Protein AF-A0A4R4ZZ18-F1 (afdb_monomer)

Sequence (89 aa):
MATCPNGHTSRADDYCDVCGERIGGAPPSPSSPSGGSGPGASGNHVPPPRPGGASGGGSACPDCGTPASDRFCEACGYDFATGGGKPTP

Structure (mmCIF, N/CA/C/O backbone):
data_AF-A0A4R4ZZ18-F1
#
_entry.id   AF-A0A4R4ZZ18-F1
#
loop_
_atom_site.group_PDB
_atom_site.id
_atom_site.type_symbol
_atom_site.label_atom_id
_atom_site.label_alt_id
_atom_site.label_comp_id
_atom_site.label_asym_id
_atom_site.label_entity_id
_atom_site.label_seq_id
_atom_site.pdbx_PDB_ins_code
_atom_site.Cartn_x
_atom_site.Cartn_y
_atom_site.Cartn_z
_atom_site.occupancy
_atom_site.B_iso_or_equiv
_atom_site.auth_seq_id
_atom_site.auth_comp_id
_atom_site.auth_asym_id
_atom_site.auth_atom_id
_atom_site.pdbx_PDB_model_num
ATOM 1 N N . MET A 1 1 ? -1.490 -8.878 -24.206 1.00 75.62 1 MET A N 1
ATOM 2 C CA . MET A 1 1 ? -1.055 -9.720 -23.075 1.00 75.62 1 MET A CA 1
ATOM 3 C C . MET A 1 1 ? 0.453 -9.689 -23.058 1.00 75.62 1 MET A C 1
ATOM 5 O O . MET A 1 1 ? 1.064 -10.089 -24.044 1.00 75.62 1 MET A O 1
ATOM 9 N N . ALA A 1 2 ? 1.025 -9.113 -22.011 1.00 84.50 2 ALA A N 1
ATOM 10 C CA . ALA A 1 2 ? 2.465 -8.965 -21.897 1.00 84.50 2 ALA A CA 1
ATOM 11 C C . ALA A 1 2 ? 3.041 -10.195 -21.190 1.00 84.50 2 ALA A C 1
ATOM 13 O O . ALA A 1 2 ? 2.362 -10.814 -20.370 1.00 84.50 2 ALA A O 1
ATOM 14 N N . THR A 1 3 ? 4.260 -10.597 -21.543 1.00 90.50 3 THR A N 1
ATOM 15 C CA . THR A 1 3 ? 4.916 -11.753 -20.916 1.00 90.50 3 THR A CA 1
ATOM 16 C C . THR A 1 3 ? 6.070 -11.255 -20.070 1.00 90.50 3 THR A C 1
ATOM 18 O O . THR A 1 3 ? 6.921 -10.509 -20.554 1.00 90.50 3 THR A O 1
ATOM 21 N N . CYS A 1 4 ? 6.083 -11.640 -18.798 1.00 91.12 4 CYS A N 1
ATOM 22 C CA . CYS A 1 4 ? 7.156 -11.265 -17.891 1.00 91.12 4 CYS A CA 1
ATOM 23 C C . CYS A 1 4 ? 8.423 -12.096 -18.175 1.00 91.12 4 CYS A C 1
ATOM 25 O O . CYS A 1 4 ? 8.330 -13.171 -18.773 1.00 91.12 4 CYS A O 1
ATOM 27 N N . PRO A 1 5 ? 9.613 -11.655 -17.733 1.00 87.88 5 PRO A N 1
ATOM 28 C CA . PRO A 1 5 ? 10.869 -12.377 -17.968 1.00 87.88 5 PRO A CA 1
ATOM 29 C C . PRO A 1 5 ? 10.912 -13.789 -17.355 1.00 87.88 5 PRO A C 1
ATOM 31 O O . PRO A 1 5 ? 11.692 -14.620 -17.808 1.00 87.88 5 PRO A O 1
ATOM 34 N N . ASN A 1 6 ? 10.042 -14.091 -16.386 1.00 86.50 6 ASN A N 1
ATOM 35 C CA . ASN A 1 6 ? 9.881 -15.437 -15.822 1.00 86.50 6 ASN A CA 1
ATOM 36 C C . ASN A 1 6 ? 8.947 -16.344 -16.649 1.00 86.50 6 ASN A C 1
ATOM 38 O O . ASN A 1 6 ? 8.766 -17.507 -16.306 1.00 86.50 6 ASN A O 1
ATOM 42 N N . GLY A 1 7 ? 8.334 -15.833 -17.723 1.00 90.69 7 GLY A N 1
ATOM 43 C CA . GLY A 1 7 ? 7.471 -16.601 -18.627 1.00 90.69 7 GLY A CA 1
ATOM 44 C C . GLY A 1 7 ? 5.975 -16.573 -18.299 1.00 90.69 7 GLY A C 1
ATOM 45 O O . GLY A 1 7 ? 5.201 -17.268 -18.953 1.00 90.69 7 GLY A O 1
ATOM 46 N N . HIS A 1 8 ? 5.530 -15.772 -17.329 1.00 94.12 8 HIS A N 1
ATOM 47 C CA . HIS A 1 8 ? 4.104 -15.636 -17.020 1.00 94.12 8 HIS A CA 1
ATOM 48 C C . HIS A 1 8 ? 3.406 -14.652 -17.959 1.00 94.12 8 HIS A C 1
ATOM 50 O O . HIS A 1 8 ? 3.932 -13.582 -18.272 1.00 94.12 8 HIS A O 1
ATOM 56 N N . THR A 1 9 ? 2.177 -14.984 -18.346 1.00 93.69 9 THR A N 1
ATOM 57 C CA . THR A 1 9 ? 1.299 -14.086 -19.099 1.00 93.69 9 THR A CA 1
ATOM 58 C C . THR A 1 9 ? 0.560 -13.148 -18.149 1.00 93.69 9 THR A C 1
ATOM 60 O O . THR A 1 9 ? -0.122 -13.603 -17.233 1.00 93.69 9 THR A O 1
ATOM 63 N N . SER A 1 10 ? 0.659 -11.843 -18.398 1.00 90.25 10 SER A N 1
ATOM 64 C CA . SER A 1 10 ? 0.043 -10.793 -17.589 1.00 90.25 10 SER A CA 1
ATOM 65 C C . SER A 1 10 ? -0.924 -9.916 -18.376 1.00 90.25 10 SER A C 1
ATOM 67 O O . SER A 1 10 ? -0.829 -9.775 -19.605 1.00 90.25 10 SER A O 1
ATOM 69 N N . ARG A 1 11 ? -1.882 -9.332 -17.645 1.00 92.12 11 ARG A N 1
ATOM 70 C CA . ARG A 1 11 ? -2.846 -8.362 -18.184 1.00 92.12 11 ARG A CA 1
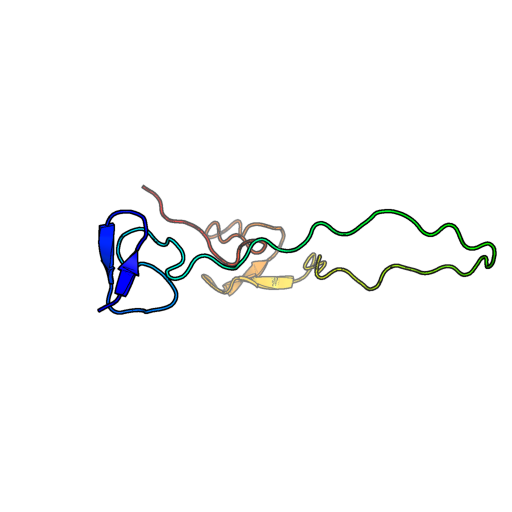ATOM 71 C C . ARG A 1 11 ? -2.276 -6.950 -18.134 1.00 92.12 11 ARG A C 1
ATOM 73 O O . ARG A 1 11 ? -2.527 -6.186 -19.061 1.00 92.12 11 ARG A O 1
ATOM 80 N N . ALA A 1 12 ? -1.519 -6.642 -17.082 1.00 86.38 12 ALA A N 1
ATOM 81 C CA . ALA A 1 12 ? -0.743 -5.417 -16.967 1.00 86.38 12 ALA A CA 1
ATOM 82 C C . ALA A 1 12 ? 0.520 -5.460 -17.849 1.00 86.38 12 ALA A C 1
ATOM 84 O O . ALA A 1 12 ? 1.064 -6.534 -18.112 1.00 86.38 12 ALA A O 1
ATOM 85 N N . ASP A 1 13 ? 0.963 -4.289 -18.317 1.00 86.75 13 ASP A N 1
ATOM 86 C CA . ASP A 1 13 ? 2.156 -4.131 -19.170 1.00 86.75 13 ASP A CA 1
ATOM 87 C C . ASP A 1 13 ? 3.387 -3.654 -18.378 1.00 86.75 13 ASP A C 1
ATOM 89 O O . ASP A 1 13 ? 4.510 -3.808 -18.837 1.00 86.75 13 ASP A O 1
ATOM 93 N N . ASP A 1 14 ? 3.186 -3.134 -17.161 1.00 87.31 14 ASP A N 1
ATOM 94 C CA . ASP A 1 14 ? 4.255 -2.600 -16.309 1.00 87.31 14 ASP A CA 1
ATOM 95 C C . ASP A 1 14 ? 4.814 -3.630 -15.311 1.00 87.31 14 ASP A C 1
ATOM 97 O O . ASP A 1 14 ? 6.008 -3.625 -14.999 1.00 87.31 14 ASP A O 1
ATOM 101 N N . TYR A 1 15 ? 3.960 -4.522 -14.795 1.00 89.06 15 TYR A N 1
ATOM 102 C CA . TYR A 1 15 ? 4.299 -5.513 -13.766 1.00 89.06 15 TYR A CA 1
ATOM 103 C C . TYR A 1 15 ? 3.531 -6.815 -13.973 1.00 89.06 15 TYR A C 1
ATOM 105 O O . TYR A 1 15 ? 2.407 -6.823 -14.470 1.00 89.06 15 TYR A O 1
ATOM 113 N N . CYS A 1 16 ? 4.131 -7.927 -13.559 1.00 93.81 16 CYS A N 1
ATOM 114 C CA . CYS A 1 16 ? 3.503 -9.231 -13.634 1.00 93.81 16 CYS A CA 1
ATOM 115 C C . CYS A 1 16 ? 2.510 -9.444 -12.488 1.00 93.81 16 CYS A C 1
ATOM 117 O O . CYS A 1 16 ? 2.896 -9.473 -11.327 1.00 93.81 16 CYS A O 1
ATOM 119 N N . ASP A 1 17 ? 1.251 -9.702 -12.817 1.00 93.44 17 ASP A N 1
ATOM 120 C CA . ASP A 1 17 ? 0.161 -10.004 -11.884 1.00 93.44 17 ASP A CA 1
ATOM 121 C C . ASP A 1 17 ? 0.377 -11.335 -11.133 1.00 93.44 17 ASP A C 1
ATOM 123 O O . ASP A 1 17 ? -0.221 -11.565 -10.087 1.00 93.44 17 ASP A O 1
ATOM 127 N N . VAL A 1 18 ? 1.219 -12.229 -11.671 1.00 93.06 18 VAL A N 1
ATOM 128 C CA . VAL A 1 18 ? 1.497 -13.554 -11.088 1.00 93.06 18 VAL A CA 1
ATOM 129 C C . VAL A 1 18 ? 2.671 -13.511 -10.109 1.00 93.06 18 VAL A C 1
ATOM 131 O O . VAL A 1 18 ? 2.582 -14.080 -9.026 1.00 93.06 18 VAL A O 1
ATOM 134 N N . CYS A 1 19 ? 3.780 -12.864 -10.483 1.00 92.81 19 CYS A N 1
ATOM 135 C CA . CYS A 1 19 ? 5.018 -12.872 -9.691 1.00 92.81 19 CYS A CA 1
ATOM 136 C C . CYS A 1 19 ? 5.510 -11.489 -9.235 1.00 92.81 19 CYS A C 1
ATOM 138 O O . CYS A 1 19 ? 6.477 -11.414 -8.487 1.00 92.81 19 CYS A O 1
ATOM 140 N N . GLY A 1 20 ? 4.881 -10.397 -9.673 1.00 90.00 20 GLY A N 1
ATOM 141 C CA . GLY A 1 20 ? 5.217 -9.023 -9.279 1.00 90.00 20 GLY A CA 1
ATOM 142 C C . GLY A 1 20 ? 6.401 -8.384 -10.014 1.00 90.00 20 GLY A C 1
ATOM 143 O O . GLY A 1 20 ? 6.715 -7.224 -9.760 1.00 90.00 20 GLY A O 1
ATOM 144 N N . GLU A 1 21 ? 7.072 -9.095 -10.923 1.00 89.69 21 GLU A N 1
ATOM 145 C CA . GLU A 1 21 ? 8.262 -8.568 -11.605 1.00 89.69 21 GLU A CA 1
ATOM 146 C C . GLU A 1 21 ? 7.914 -7.526 -12.680 1.00 89.69 21 GLU A C 1
ATOM 148 O O . GLU A 1 21 ? 6.890 -7.651 -13.354 1.00 89.69 21 GLU A O 1
ATOM 153 N N . ARG A 1 22 ? 8.773 -6.512 -12.878 1.00 86.38 22 ARG A N 1
ATOM 154 C CA . ARG A 1 22 ? 8.575 -5.498 -13.927 1.00 86.38 22 ARG A CA 1
ATOM 155 C C . ARG A 1 22 ? 8.595 -6.132 -15.310 1.00 86.38 22 ARG A C 1
ATOM 157 O O . ARG A 1 22 ? 9.537 -6.834 -15.679 1.00 86.38 22 ARG A O 1
ATOM 164 N N . ILE A 1 23 ? 7.568 -5.827 -16.087 1.00 88.12 23 ILE A N 1
ATOM 165 C CA . ILE A 1 23 ? 7.474 -6.183 -17.496 1.00 88.12 23 ILE A CA 1
ATOM 166 C C . ILE A 1 23 ? 8.088 -5.014 -18.277 1.00 88.12 23 ILE A C 1
ATOM 168 O O . ILE A 1 23 ? 7.798 -3.854 -18.007 1.00 88.12 23 ILE A O 1
ATOM 172 N N . GLY A 1 24 ? 9.048 -5.308 -19.157 1.00 74.38 24 GLY A N 1
ATOM 173 C CA . GLY A 1 24 ? 9.906 -4.276 -19.746 1.00 74.38 24 GLY A CA 1
ATOM 174 C C . GLY A 1 24 ? 11.008 -3.845 -18.773 1.00 74.38 24 GLY A C 1
ATOM 175 O O . GLY A 1 24 ? 10.895 -2.855 -18.039 1.00 74.38 24 GLY A O 1
ATOM 176 N N . GLY A 1 25 ? 12.098 -4.618 -18.751 1.00 64.56 25 GLY A N 1
ATOM 177 C CA . GLY A 1 25 ? 13.312 -4.253 -18.024 1.00 64.56 25 GLY A CA 1
ATOM 178 C C . GLY A 1 25 ? 13.724 -2.828 -18.394 1.00 64.56 25 GLY A C 1
ATOM 179 O O . GLY A 1 25 ? 13.888 -2.515 -19.572 1.00 64.56 25 GLY A O 1
ATOM 180 N N . ALA A 1 26 ? 13.830 -1.948 -17.395 1.00 55.19 26 ALA A N 1
ATOM 181 C CA . ALA A 1 26 ? 14.353 -0.609 -17.624 1.00 55.19 26 ALA A CA 1
ATOM 182 C C . ALA A 1 26 ? 15.778 -0.729 -18.195 1.00 55.19 26 ALA A C 1
ATOM 184 O O . ALA A 1 26 ? 16.507 -1.643 -17.791 1.00 55.19 26 ALA A O 1
ATOM 185 N N . PRO A 1 27 ? 16.196 0.160 -19.115 1.00 55.97 27 PRO A N 1
ATOM 186 C CA . PRO A 1 27 ? 17.580 0.178 -19.563 1.00 55.97 27 PRO A CA 1
ATOM 187 C C . PRO A 1 27 ? 18.498 0.345 -18.342 1.00 55.97 27 PRO A C 1
ATOM 189 O O . PRO A 1 27 ? 18.107 1.011 -17.377 1.00 55.97 27 PRO A O 1
ATOM 192 N N . PRO A 1 28 ? 19.703 -0.249 -18.347 1.00 54.34 28 PRO A N 1
ATOM 193 C CA . PRO A 1 28 ? 20.654 -0.038 -17.265 1.00 54.34 28 PRO A CA 1
ATOM 194 C C . PRO A 1 28 ? 20.906 1.469 -17.118 1.00 54.34 28 PRO A C 1
ATOM 196 O O . PRO A 1 28 ? 21.370 2.115 -18.058 1.00 54.34 28 PRO A O 1
ATOM 199 N N . SER A 1 29 ? 20.572 2.039 -15.955 1.00 53.94 29 SER A N 1
ATOM 200 C CA . SER A 1 29 ? 20.947 3.418 -15.632 1.00 53.94 29 SER A CA 1
ATOM 201 C C . SER A 1 29 ? 22.466 3.551 -15.754 1.00 53.94 29 SER A C 1
ATOM 203 O O . SER A 1 29 ? 23.179 2.729 -15.169 1.00 53.94 29 SER A O 1
ATOM 205 N N . PRO A 1 30 ? 22.994 4.555 -16.477 1.00 51.22 30 PRO A N 1
ATOM 206 C CA . PRO A 1 30 ? 24.426 4.787 -16.491 1.00 51.22 30 PRO A CA 1
ATOM 207 C C . PRO A 1 30 ? 24.869 5.158 -15.075 1.00 51.22 30 PRO A C 1
ATOM 209 O O . PRO A 1 30 ? 24.345 6.091 -14.465 1.00 51.22 30 PRO A O 1
ATOM 212 N N . SER A 1 31 ? 25.819 4.391 -14.550 1.00 54.94 31 SER A N 1
ATOM 213 C CA . SER A 1 31 ? 26.513 4.653 -13.295 1.00 54.94 31 SER A CA 1
ATOM 214 C C . SER A 1 31 ? 26.956 6.118 -13.221 1.00 54.94 31 SER A C 1
ATOM 216 O O . SER A 1 31 ? 27.690 6.588 -14.091 1.00 54.94 31 SER A O 1
ATOM 218 N N . SER A 1 32 ? 26.531 6.839 -12.181 1.00 55.91 32 SER A N 1
ATOM 219 C CA . SER A 1 32 ? 27.005 8.196 -11.892 1.00 55.91 32 SER A CA 1
ATOM 220 C C . SER A 1 32 ? 28.530 8.204 -11.717 1.00 55.91 32 SER A C 1
ATOM 222 O O . SER A 1 32 ? 29.026 7.470 -10.857 1.00 55.91 32 SER A O 1
ATOM 224 N N . PRO A 1 33 ? 29.302 9.031 -12.448 1.00 52.66 33 PRO A N 1
ATOM 225 C CA . PRO A 1 33 ? 30.697 9.236 -12.103 1.00 52.66 33 PRO A CA 1
ATOM 226 C C . PRO A 1 33 ? 30.788 10.110 -10.848 1.00 52.66 33 PRO A C 1
ATOM 228 O O . PRO A 1 33 ? 30.402 11.279 -10.834 1.00 52.66 33 PRO A O 1
ATOM 231 N N . SER A 1 34 ? 31.330 9.524 -9.786 1.00 61.94 34 SER A N 1
ATOM 232 C CA . SER A 1 34 ? 31.975 10.250 -8.697 1.00 61.94 34 SER A CA 1
ATOM 233 C C . SER A 1 34 ? 33.074 11.154 -9.268 1.00 61.94 34 SER A C 1
ATOM 235 O O . SER A 1 34 ? 33.988 10.655 -9.921 1.00 61.94 34 SER A O 1
ATOM 237 N N . GLY A 1 35 ? 33.031 12.460 -8.994 1.00 50.88 35 GLY A N 1
ATOM 238 C CA . GLY A 1 35 ? 34.168 13.347 -9.254 1.00 50.88 35 GLY A CA 1
ATOM 239 C C . GLY A 1 35 ? 33.795 14.812 -9.453 1.00 50.88 35 GLY A C 1
ATOM 240 O O . GLY A 1 35 ? 33.329 15.195 -10.520 1.00 50.88 35 GLY A O 1
ATOM 241 N N . GLY A 1 36 ? 34.065 15.642 -8.444 1.00 42.28 36 GLY A N 1
ATOM 242 C CA . GLY A 1 36 ? 33.973 17.094 -8.570 1.00 42.28 36 GLY A CA 1
ATOM 243 C C . GLY A 1 36 ? 34.271 17.835 -7.270 1.00 42.28 36 GLY A C 1
ATOM 244 O O . GLY A 1 36 ? 33.370 18.416 -6.677 1.00 42.28 36 GLY A O 1
ATOM 245 N N . SER A 1 37 ? 35.528 17.811 -6.820 1.00 53.22 37 SER A N 1
ATOM 246 C CA . SER A 1 37 ? 36.032 18.728 -5.791 1.00 53.22 37 SER A CA 1
ATOM 247 C C . SER A 1 37 ? 36.017 20.161 -6.333 1.00 53.22 37 SER A C 1
ATOM 249 O O . SER A 1 37 ? 36.806 20.491 -7.215 1.00 53.22 37 SER A O 1
ATOM 251 N N . GLY A 1 38 ? 35.142 21.013 -5.801 1.00 49.81 38 GLY A N 1
ATOM 252 C CA . GLY A 1 38 ? 35.197 22.467 -5.971 1.00 49.81 38 GLY A CA 1
ATOM 253 C C . GLY A 1 38 ? 35.492 23.141 -4.624 1.00 49.81 38 GLY A C 1
ATOM 254 O O . GLY A 1 38 ? 34.891 22.741 -3.624 1.00 49.81 38 GLY A O 1
ATOM 255 N N . PRO A 1 39 ? 36.409 24.124 -4.539 1.00 57.56 39 PRO A N 1
ATOM 256 C CA . PRO A 1 39 ? 36.694 24.810 -3.288 1.00 57.56 39 PRO A CA 1
ATOM 257 C C . PRO A 1 39 ? 35.725 25.979 -3.077 1.00 57.56 39 PRO A C 1
ATOM 259 O O . PRO A 1 39 ? 35.621 26.869 -3.916 1.00 57.56 39 PRO A O 1
ATOM 262 N N . GLY A 1 40 ? 35.089 26.007 -1.905 1.00 45.69 40 GLY A N 1
ATOM 263 C CA . GLY A 1 40 ? 34.518 27.227 -1.334 1.00 45.69 40 GLY A CA 1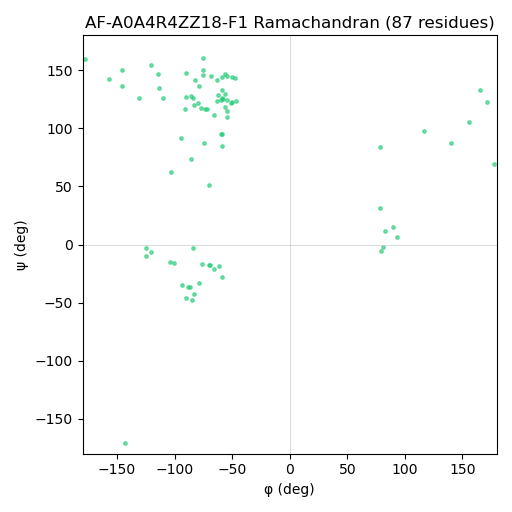
ATOM 264 C C . GLY A 1 40 ? 33.004 27.211 -1.160 1.00 45.69 40 GLY A C 1
ATOM 265 O O . GLY A 1 40 ? 32.260 27.539 -2.073 1.00 45.69 40 GLY A O 1
ATOM 266 N N . ALA A 1 41 ? 32.555 26.910 0.054 1.00 45.81 41 ALA A N 1
ATOM 267 C CA . ALA A 1 41 ? 32.003 27.919 0.957 1.00 45.81 41 ALA A CA 1
ATOM 268 C C . ALA A 1 41 ? 31.394 27.207 2.166 1.00 45.81 41 ALA A C 1
ATOM 270 O O . ALA A 1 41 ? 30.504 26.369 2.037 1.00 45.81 41 ALA A O 1
ATOM 271 N N . SER A 1 42 ? 31.877 27.570 3.350 1.00 58.03 42 SER A N 1
ATOM 272 C CA . SER A 1 42 ? 31.198 27.316 4.611 1.00 58.03 42 SER A CA 1
ATOM 273 C C . SER A 1 42 ? 29.824 27.982 4.570 1.00 58.03 42 SER A C 1
ATOM 275 O O . SER A 1 42 ? 29.679 29.168 4.843 1.00 58.03 42 SER A O 1
ATOM 277 N N . GLY A 1 43 ? 28.817 27.212 4.200 1.00 53.91 43 GLY A N 1
ATOM 278 C CA . GLY A 1 43 ? 27.423 27.497 4.467 1.00 53.91 43 GLY A CA 1
ATOM 279 C C . GLY A 1 43 ? 26.849 26.225 5.048 1.00 53.91 43 GLY A C 1
ATOM 280 O O . GLY A 1 43 ? 27.013 25.160 4.455 1.00 53.91 43 GLY A O 1
ATOM 281 N N . ASN A 1 44 ? 26.226 26.316 6.218 1.00 58.50 44 ASN A N 1
ATOM 282 C CA . ASN A 1 44 ? 25.441 25.234 6.791 1.00 58.50 44 ASN A CA 1
ATOM 283 C C . ASN A 1 44 ? 24.320 24.863 5.809 1.00 58.50 44 ASN A C 1
ATOM 285 O O . ASN A 1 44 ? 23.191 25.334 5.929 1.00 58.50 44 ASN A O 1
ATOM 289 N N . HIS A 1 45 ? 24.620 24.010 4.836 1.00 49.53 45 HIS A N 1
ATOM 290 C CA . HIS A 1 45 ? 23.609 23.277 4.109 1.00 49.53 45 HIS A CA 1
ATOM 291 C C . HIS A 1 45 ? 23.117 22.198 5.056 1.00 49.53 45 HIS A C 1
ATOM 293 O O . HIS A 1 45 ? 23.618 21.076 5.095 1.00 49.53 45 HIS A O 1
ATOM 299 N N . VAL A 1 46 ? 22.127 22.582 5.862 1.00 57.88 46 VAL A N 1
ATOM 300 C CA . VAL A 1 46 ? 21.177 21.613 6.379 1.00 57.88 46 VAL A CA 1
ATOM 301 C C . VAL A 1 46 ? 20.667 20.842 5.151 1.00 57.88 46 VAL A C 1
ATOM 303 O O . VAL A 1 46 ? 20.216 21.472 4.187 1.00 57.88 46 VAL A O 1
ATOM 306 N N . PRO A 1 47 ? 20.821 19.509 5.090 1.00 57.66 47 PRO A N 1
ATOM 307 C CA . PRO A 1 47 ? 20.173 18.746 4.037 1.00 57.66 47 PRO A CA 1
ATOM 308 C C . PRO A 1 47 ?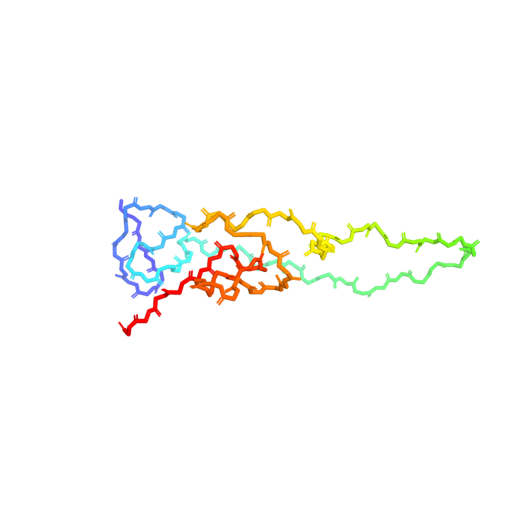 18.668 19.069 4.077 1.00 57.66 47 PRO A C 1
ATOM 310 O O . PRO A 1 47 ? 18.136 19.299 5.170 1.00 57.66 47 PRO A O 1
ATOM 313 N N . PRO A 1 48 ? 17.963 19.115 2.929 1.00 55.12 48 PRO A N 1
ATOM 314 C CA . PRO A 1 48 ? 16.506 19.208 2.947 1.00 55.12 48 PRO A CA 1
ATOM 315 C C . PRO A 1 48 ? 15.973 18.113 3.877 1.00 55.12 48 PRO A C 1
ATOM 317 O O . PRO A 1 48 ? 16.581 17.034 3.919 1.00 55.12 48 PRO A O 1
ATOM 320 N N . PRO A 1 49 ? 14.888 18.351 4.640 1.00 50.09 49 PRO A N 1
ATOM 321 C CA . PRO A 1 49 ? 14.301 17.297 5.441 1.00 50.09 49 PRO A CA 1
ATOM 322 C C . PRO A 1 49 ? 14.010 16.144 4.490 1.00 50.09 49 PRO A C 1
ATOM 324 O O . PRO A 1 49 ? 13.163 16.217 3.600 1.00 50.09 49 PRO A O 1
ATOM 327 N N . ARG A 1 50 ? 14.790 15.078 4.652 1.00 56.72 50 ARG A N 1
ATOM 328 C CA . ARG A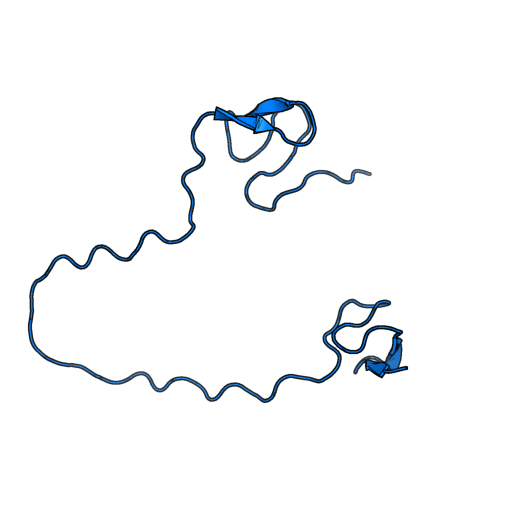 1 50 ? 14.476 13.766 4.118 1.00 56.72 50 ARG A CA 1
ATOM 329 C C . ARG A 1 50 ? 13.012 13.526 4.510 1.00 56.72 50 ARG A C 1
ATOM 331 O O . ARG A 1 50 ? 12.654 13.868 5.640 1.00 56.72 50 ARG A O 1
ATOM 338 N N . PRO A 1 51 ? 12.170 12.881 3.697 1.00 47.38 51 PRO A N 1
ATOM 339 C CA . PRO A 1 51 ? 10.948 12.282 4.214 1.00 47.38 51 PRO A CA 1
ATOM 340 C C . PRO A 1 51 ? 11.314 11.063 5.090 1.00 47.38 51 PRO A C 1
ATOM 342 O O . PRO A 1 51 ? 10.834 9.960 4.900 1.00 47.38 51 PRO A O 1
ATOM 345 N N . GLY A 1 52 ? 12.227 11.238 6.049 1.00 52.34 52 GLY A N 1
ATOM 346 C CA . GLY A 1 52 ? 12.149 10.592 7.342 1.00 52.34 52 GLY A CA 1
ATOM 347 C C . GLY A 1 52 ? 11.275 11.505 8.180 1.00 52.34 52 GLY A C 1
ATOM 348 O O . GLY A 1 52 ? 11.783 12.279 8.987 1.00 52.34 52 GLY A O 1
ATOM 349 N N . GLY A 1 53 ? 9.971 11.484 7.899 1.00 45.94 53 GLY A N 1
ATOM 350 C CA . GLY A 1 53 ? 9.004 12.177 8.726 1.00 45.94 53 GLY A CA 1
ATOM 351 C C . GLY A 1 53 ? 9.196 11.691 10.152 1.00 45.94 53 GLY A C 1
ATOM 352 O O . GLY A 1 53 ? 8.981 10.518 10.458 1.00 45.94 53 GLY A O 1
ATOM 353 N N . ALA A 1 54 ? 9.607 12.592 11.035 1.00 58.19 54 ALA A N 1
ATOM 354 C CA . ALA A 1 54 ? 9.262 12.434 12.426 1.00 58.19 54 ALA A CA 1
ATOM 355 C C . ALA A 1 54 ? 7.730 12.440 12.478 1.00 58.19 54 ALA A C 1
ATOM 357 O O . ALA A 1 54 ? 7.107 13.492 12.485 1.00 58.19 54 ALA A O 1
ATOM 358 N N . SER A 1 55 ? 7.110 11.266 12.472 1.00 54.22 55 SER A N 1
ATOM 359 C CA . SER A 1 55 ? 5.811 11.118 13.117 1.00 54.22 55 SER A CA 1
ATOM 360 C C . SER A 1 55 ? 6.067 10.409 14.438 1.00 54.22 55 SER A C 1
ATOM 362 O O . SER A 1 55 ? 5.765 9.237 14.626 1.00 54.22 55 SER A O 1
ATOM 364 N N . GLY A 1 56 ? 6.837 11.074 15.296 1.00 56.50 56 GLY A N 1
ATOM 365 C CA . GLY A 1 56 ? 6.781 10.847 16.731 1.00 56.50 56 GLY A CA 1
ATOM 366 C C . GLY A 1 56 ? 5.811 11.890 17.261 1.00 56.50 56 GLY A C 1
ATOM 367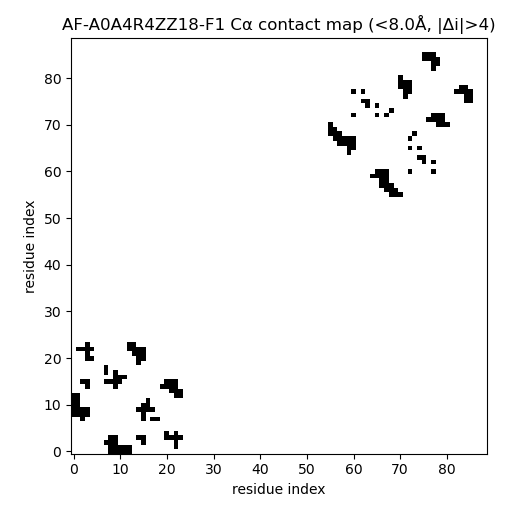 O O . GLY A 1 56 ? 6.216 13.028 17.470 1.00 56.50 56 GLY A O 1
ATOM 368 N N . GLY A 1 57 ? 4.528 11.532 17.354 1.00 52.34 57 GLY A N 1
ATOM 369 C CA . GLY A 1 57 ? 3.492 12.396 17.920 1.00 52.34 57 GLY A CA 1
ATOM 370 C C . GLY A 1 57 ? 2.150 12.368 17.184 1.00 52.34 57 GLY A C 1
ATOM 371 O O . GLY A 1 57 ? 1.878 13.234 16.359 1.00 52.34 57 GLY A O 1
ATOM 372 N N . GLY A 1 58 ? 1.275 11.426 17.553 1.00 61.03 58 GLY A N 1
ATOM 373 C CA . GLY A 1 58 ? -0.153 11.726 17.731 1.00 61.03 58 GLY A CA 1
ATOM 374 C C . GLY A 1 58 ? -1.105 11.593 16.539 1.00 61.03 58 GLY A C 1
ATOM 375 O O . GLY A 1 58 ? -2.225 12.086 16.629 1.00 61.03 58 GLY A O 1
ATOM 376 N N . SER A 1 59 ? -0.728 10.935 15.442 1.00 74.31 59 SER A N 1
ATOM 377 C CA . SER A 1 59 ? -1.723 10.573 14.414 1.00 74.31 59 SER A CA 1
ATOM 378 C C . SER A 1 59 ? -2.504 9.332 14.854 1.00 74.31 59 SER A C 1
ATOM 380 O O . SER A 1 59 ? -1.913 8.392 15.378 1.00 74.31 59 SER A O 1
ATOM 382 N N . ALA A 1 60 ? -3.827 9.315 14.677 1.00 85.94 60 ALA A N 1
ATOM 383 C CA . ALA A 1 60 ? -4.625 8.119 14.946 1.00 85.94 60 ALA A CA 1
ATOM 384 C C . ALA A 1 60 ? -4.206 6.979 14.006 1.00 85.94 60 ALA A C 1
ATOM 386 O O . ALA A 1 60 ? -3.913 7.204 12.829 1.00 85.94 60 ALA A O 1
ATOM 387 N N . CYS A 1 61 ? -4.181 5.753 14.522 1.00 88.38 61 CYS A N 1
ATOM 388 C CA . CYS A 1 61 ? -3.954 4.565 13.720 1.00 88.38 61 CYS A CA 1
ATOM 389 C C . CYS A 1 61 ? -5.044 4.473 12.643 1.00 88.38 61 CYS A C 1
ATOM 391 O O . CYS A 1 61 ? -6.223 4.508 12.989 1.00 88.38 61 CYS A O 1
ATOM 393 N N . PRO A 1 62 ? -4.697 4.351 11.354 1.00 85.19 62 PRO A N 1
ATOM 394 C CA . PRO A 1 62 ? -5.697 4.277 10.292 1.00 85.19 62 PRO A CA 1
ATOM 395 C C . PRO A 1 62 ? -6.486 2.960 10.300 1.00 85.19 62 PRO A C 1
ATOM 397 O O . PRO A 1 62 ? -7.552 2.900 9.700 1.00 85.19 62 PRO A O 1
ATOM 400 N N . ASP A 1 63 ? -5.979 1.927 10.978 1.00 84.88 63 ASP A N 1
ATOM 401 C CA . ASP A 1 63 ? -6.628 0.618 11.067 1.00 84.88 63 ASP A CA 1
ATOM 402 C C . ASP A 1 63 ? -7.680 0.564 12.190 1.00 84.88 63 ASP A C 1
ATOM 404 O O . ASP A 1 63 ? -8.819 0.164 11.971 1.00 84.88 63 ASP A O 1
ATOM 408 N N . CYS A 1 64 ? -7.330 1.038 13.391 1.00 88.00 64 CYS A N 1
ATOM 409 C CA . CYS A 1 64 ? -8.181 0.909 14.582 1.00 88.00 64 CYS A CA 1
ATOM 410 C C . CYS A 1 64 ? -8.511 2.236 15.291 1.00 88.00 64 CYS A C 1
ATOM 412 O O . CYS A 1 64 ? -9.258 2.249 16.267 1.00 88.00 64 CYS A O 1
ATOM 414 N N . GLY A 1 65 ? -7.963 3.365 14.833 1.00 87.12 65 GLY A N 1
ATOM 415 C CA . GLY A 1 65 ? -8.240 4.705 15.364 1.00 87.12 65 GLY A CA 1
ATOM 416 C C . GLY A 1 65 ? -7.511 5.077 16.660 1.00 87.12 65 GLY A C 1
ATOM 417 O O . GLY A 1 65 ? -7.600 6.226 17.091 1.00 87.12 65 GLY A O 1
ATOM 418 N N . THR A 1 66 ? -6.771 4.163 17.296 1.00 88.06 66 THR A N 1
ATOM 419 C CA . THR A 1 66 ? -6.035 4.468 18.538 1.00 88.06 66 THR A CA 1
ATOM 420 C C . THR A 1 66 ? -4.880 5.441 18.287 1.00 88.06 66 THR A C 1
ATOM 422 O O . THR A 1 66 ? -4.235 5.331 17.243 1.00 88.06 66 THR A O 1
ATOM 425 N N . PRO A 1 67 ? -4.560 6.355 19.219 1.00 85.94 67 PRO A N 1
ATOM 426 C CA . PRO A 1 67 ? -3.451 7.292 19.043 1.00 85.94 67 PRO A CA 1
ATOM 427 C C . PRO A 1 67 ? -2.121 6.550 18.843 1.00 85.94 67 PRO A C 1
ATOM 429 O O . PRO A 1 67 ? -1.814 5.614 19.580 1.00 85.94 67 PRO A O 1
ATOM 432 N N . ALA A 1 68 ? -1.332 6.959 17.845 1.00 80.75 68 ALA A N 1
ATOM 433 C CA . ALA A 1 68 ? 0.005 6.418 17.637 1.00 80.75 68 ALA A CA 1
ATOM 434 C C . ALA A 1 68 ? 0.956 6.919 18.728 1.00 80.75 68 ALA A C 1
ATOM 436 O O . ALA A 1 68 ? 1.233 8.121 18.820 1.00 80.75 68 ALA A O 1
ATOM 437 N N . SER A 1 69 ? 1.465 5.980 19.519 1.00 76.69 69 SER A N 1
ATOM 438 C CA . SER A 1 69 ? 2.522 6.226 20.504 1.00 76.69 69 SER A CA 1
ATOM 439 C C . SER A 1 69 ? 3.914 6.055 19.890 1.00 76.69 69 SER A C 1
ATOM 441 O O . SER A 1 69 ? 4.809 6.848 20.167 1.00 76.69 69 SER A O 1
ATOM 443 N N . ASP A 1 70 ? 4.068 5.086 18.979 1.00 82.44 70 ASP A N 1
ATOM 444 C CA . ASP A 1 70 ? 5.355 4.642 18.438 1.00 82.44 70 ASP A CA 1
ATOM 445 C C . ASP A 1 70 ? 5.270 4.280 16.944 1.00 82.44 70 ASP A C 1
ATOM 447 O O . ASP A 1 70 ? 4.280 4.539 16.258 1.00 82.44 70 ASP A O 1
ATOM 451 N N . ARG A 1 71 ? 6.344 3.684 16.408 1.00 86.31 71 ARG A N 1
ATOM 452 C CA . ARG A 1 71 ? 6.400 3.160 15.030 1.00 86.31 71 ARG A CA 1
ATOM 453 C C . ARG A 1 71 ? 5.342 2.093 14.745 1.00 86.31 71 ARG A C 1
ATOM 455 O O . ARG A 1 71 ? 4.915 1.987 13.599 1.00 86.31 71 ARG A O 1
ATOM 462 N N . PHE A 1 72 ? 4.921 1.359 15.771 1.00 86.69 72 PHE A N 1
ATOM 463 C CA . PHE A 1 72 ? 3.875 0.347 15.701 1.00 86.69 72 PHE A CA 1
ATOM 464 C C . PHE A 1 72 ? 2.669 0.782 16.530 1.00 86.69 72 PHE A C 1
ATOM 466 O O . PHE A 1 72 ? 2.815 1.405 17.582 1.00 86.69 72 PHE A O 1
ATOM 473 N N . CYS A 1 73 ? 1.470 0.417 16.088 1.00 88.31 73 CYS A N 1
ATOM 474 C CA . CYS A 1 73 ? 0.280 0.511 16.920 1.00 88.31 73 CYS A CA 1
ATOM 475 C C . CYS A 1 73 ? 0.260 -0.652 17.920 1.00 88.31 73 CYS A C 1
ATOM 477 O O . CYS A 1 73 ? 0.148 -1.806 17.517 1.00 88.31 73 CYS A O 1
ATOM 479 N N . GLU A 1 74 ? 0.311 -0.368 19.219 1.00 87.06 74 GLU A N 1
ATOM 480 C CA . GLU A 1 74 ? 0.284 -1.409 20.261 1.00 87.06 74 GLU A CA 1
ATOM 481 C C . GLU A 1 74 ? -1.071 -2.130 20.376 1.00 87.06 74 GLU A C 1
ATOM 483 O O . GLU A 1 74 ? -1.143 -3.223 20.931 1.00 87.06 74 GLU A O 1
ATOM 488 N N . ALA A 1 75 ? -2.145 -1.545 19.832 1.00 86.00 75 ALA A N 1
ATOM 489 C CA . ALA A 1 75 ? -3.481 -2.136 19.864 1.00 86.00 75 ALA A CA 1
ATOM 490 C C . ALA A 1 75 ? -3.714 -3.171 18.749 1.00 86.00 75 ALA A C 1
ATOM 492 O O . ALA A 1 75 ? -4.310 -4.215 19.009 1.00 86.00 75 ALA A O 1
ATOM 493 N N . CYS A 1 76 ? -3.265 -2.899 17.516 1.00 86.75 76 CYS A N 1
ATOM 494 C CA . CYS A 1 76 ? -3.517 -3.771 16.355 1.00 86.75 76 CYS A CA 1
ATOM 495 C C . CYS A 1 76 ? -2.260 -4.231 15.595 1.00 86.75 76 CYS A C 1
ATOM 497 O O . CYS A 1 76 ? -2.342 -5.122 14.754 1.00 86.75 76 CYS A O 1
ATOM 499 N N . GLY A 1 77 ? -1.084 -3.675 15.894 1.00 85.06 77 GLY A N 1
ATOM 500 C CA . GLY A 1 77 ? 0.180 -4.029 15.241 1.00 85.06 77 GLY A CA 1
ATOM 501 C C . GLY A 1 77 ? 0.443 -3.326 13.905 1.00 85.06 77 GLY A C 1
ATOM 502 O O . GLY A 1 77 ? 1.361 -3.727 13.194 1.00 85.06 77 GLY A O 1
ATOM 503 N N . TYR A 1 78 ? -0.333 -2.297 13.552 1.00 86.62 78 TYR A N 1
ATOM 504 C CA . TYR A 1 78 ? -0.112 -1.493 12.347 1.00 86.62 78 TYR A CA 1
ATOM 505 C C . TYR A 1 78 ? 1.269 -0.822 12.366 1.00 86.62 78 TYR A C 1
ATOM 507 O O . TYR A 1 78 ? 1.576 -0.085 13.305 1.00 86.62 78 TYR A O 1
ATOM 515 N N . ASP A 1 79 ? 2.087 -1.040 11.335 1.00 88.88 79 ASP A N 1
ATOM 516 C CA . ASP A 1 79 ? 3.375 -0.369 11.183 1.00 88.88 79 ASP A CA 1
ATOM 517 C C . ASP A 1 79 ? 3.221 0.932 10.379 1.00 88.88 79 ASP A C 1
ATOM 519 O O . ASP A 1 79 ? 2.871 0.949 9.194 1.00 88.88 79 ASP A O 1
ATOM 523 N N . PHE A 1 80 ? 3.509 2.055 11.037 1.00 84.50 80 PHE A N 1
ATOM 524 C CA . PHE A 1 80 ? 3.394 3.389 10.451 1.00 84.50 80 PHE A CA 1
ATOM 525 C C . PHE A 1 80 ? 4.538 3.724 9.482 1.00 84.50 80 PHE A C 1
ATOM 527 O O . PHE A 1 80 ? 4.411 4.675 8.715 1.00 84.50 80 PHE A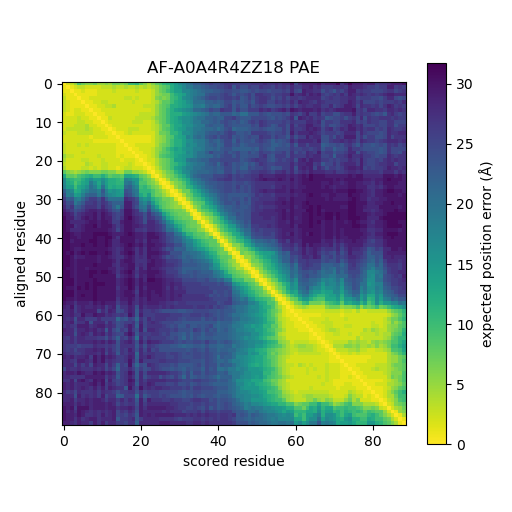 O 1
ATOM 534 N N . ALA A 1 81 ? 5.656 2.989 9.518 1.00 84.12 81 ALA A N 1
ATOM 535 C CA . ALA A 1 81 ? 6.792 3.209 8.619 1.00 84.12 81 ALA A CA 1
ATOM 536 C C . ALA A 1 81 ? 6.552 2.613 7.221 1.00 84.12 81 ALA A C 1
ATOM 538 O O . ALA A 1 81 ? 7.001 3.168 6.220 1.00 84.12 81 ALA A O 1
ATOM 539 N N . THR A 1 82 ? 5.824 1.503 7.170 1.00 82.25 82 THR A N 1
ATOM 540 C CA . THR A 1 8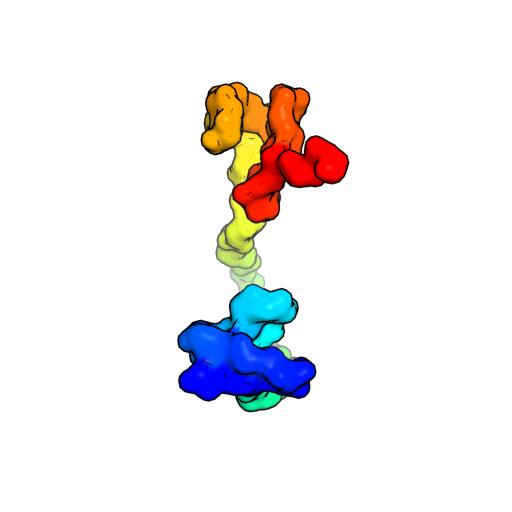2 ? 5.538 0.692 5.985 1.00 82.25 82 THR A CA 1
ATOM 541 C C . THR A 1 82 ? 4.106 0.917 5.492 1.00 82.25 82 THR A C 1
ATOM 543 O O . THR A 1 82 ? 3.795 0.586 4.352 1.00 82.25 82 THR A O 1
ATOM 546 N N . GLY A 1 83 ? 3.241 1.523 6.316 1.00 82.19 83 GLY A N 1
ATOM 547 C CA . GLY A 1 83 ? 1.857 1.842 5.960 1.00 82.19 83 GLY A CA 1
ATOM 548 C C . GLY A 1 83 ? 0.917 0.6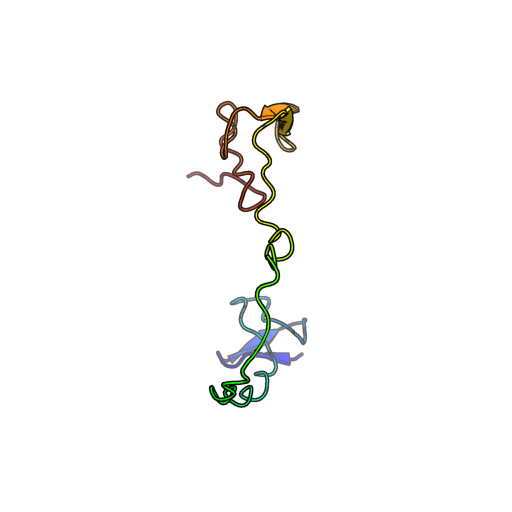36 6.032 1.00 82.19 83 GLY A C 1
ATOM 549 O O . GLY A 1 83 ? -0.024 0.546 5.247 1.00 82.19 83 GLY A O 1
ATOM 550 N N . GLY A 1 84 ? 1.186 -0.310 6.934 1.00 79.69 84 GLY A N 1
ATOM 551 C CA . GLY A 1 84 ? 0.412 -1.544 7.054 1.00 79.69 84 GLY A CA 1
ATOM 552 C C . GLY A 1 84 ? 0.872 -2.449 8.198 1.00 79.69 84 GLY A C 1
ATOM 553 O O . GLY A 1 84 ? 1.995 -2.349 8.672 1.00 79.69 84 GLY A O 1
ATOM 554 N N . GLY A 1 85 ? 0.001 -3.354 8.641 1.00 65.31 85 GLY A N 1
ATOM 555 C CA . GLY A 1 85 ? 0.288 -4.426 9.607 1.00 65.31 85 GLY A CA 1
ATOM 556 C C . GLY A 1 85 ? -1.032 -4.999 10.132 1.00 65.31 85 GLY A C 1
ATOM 557 O O . GLY A 1 85 ? -1.920 -4.216 10.437 1.00 65.31 85 GLY A O 1
ATOM 558 N N . LYS A 1 86 ? -1.283 -6.313 10.208 1.00 60.66 86 LYS A N 1
ATOM 559 C CA . LYS A 1 86 ? -0.436 -7.523 10.118 1.00 60.66 86 LYS A CA 1
ATOM 560 C C . LYS A 1 86 ? -1.240 -8.652 9.433 1.00 60.66 86 LYS A C 1
ATOM 562 O O . LYS A 1 86 ? -2.381 -8.857 9.835 1.00 60.66 86 LYS A O 1
ATOM 567 N N . PRO A 1 87 ? -0.703 -9.446 8.484 1.00 54.59 87 PRO A N 1
ATOM 568 C CA . PRO A 1 87 ? -1.223 -10.791 8.255 1.00 54.59 87 PRO A CA 1
ATOM 569 C C . PRO A 1 87 ? -0.587 -11.749 9.274 1.00 54.59 87 PRO A C 1
ATOM 571 O O . PRO A 1 87 ? 0.633 -11.875 9.328 1.00 54.59 87 PRO A O 1
ATOM 574 N N . THR A 1 88 ? -1.397 -12.406 10.105 1.00 52.22 88 THR A N 1
ATOM 575 C CA . THR A 1 88 ? -0.988 -13.615 10.850 1.00 52.22 88 THR A CA 1
ATOM 576 C C . THR A 1 88 ? -2.211 -14.435 11.239 1.00 52.22 88 THR A C 1
ATOM 578 O O . THR A 1 88 ? -3.164 -13.819 11.729 1.00 52.22 88 THR A O 1
ATOM 581 N N . PRO A 1 89 ? -2.151 -15.778 11.215 1.00 54.03 89 PRO A N 1
ATOM 582 C CA . PRO A 1 89 ? -1.117 -16.666 10.657 1.00 54.03 89 PRO A CA 1
ATOM 583 C C . PRO A 1 89 ? -1.252 -16.927 9.149 1.00 54.03 89 PRO A C 1
ATOM 585 O O . PRO A 1 89 ? -2.374 -16.790 8.614 1.00 54.03 89 PRO A O 1
#

Secondary structure (DSSP, 8-state):
-EE-TTS-EES-SSB-TTT-PBSSPPPPPPPPPP-----------PPP--S-----S-PBPTTT-PBP-SSB-TTT--BTTTTB-----

Radius of gyration: 21.84 Å; Cα contacts (8 Å, |Δi|>4): 97; chains: 1; bounding box: 45×45×44 Å

Organism: NCBI:txid2530368

Solvent-accessible surface area (backbone atoms only — not comparable to full-atom values): 6170 Å² total; per-residue (Å²): 120,37,65,25,93,89,71,49,81,15,87,48,66,61,37,23,82,87,80,65,47,61,22,75,78,73,76,83,75,79,79,80,78,86,83,81,93,75,92,85,75,101,61,91,73,70,72,75,84,60,94,70,68,83,73,80,70,65,54,55,34,91,87,80,57,51,70,28,80,52,64,45,32,91,87,70,49,33,25,68,86,79,73,51,49,73,94,78,136

pLDDT: mean 72.45, std 16.74, range [42.28, 94.12]

Mean predict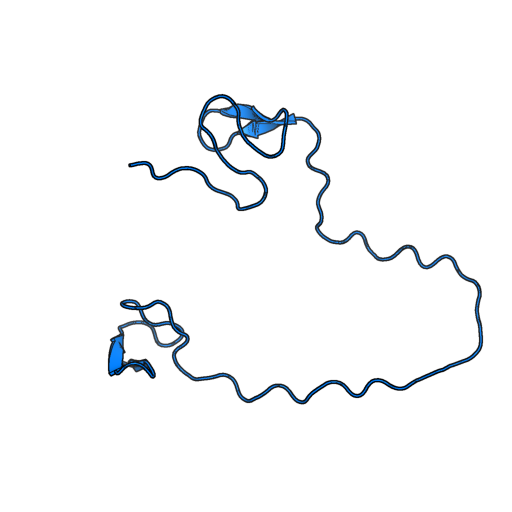ed aligned error: 19.22 Å

Foldseek 3Di:
DAAAPVGDDDPDQQARPVPGHGRDDDPPDPDDDDDDDDDDDPDPPPDDPDVPDPPCDFDADPVPRHTDNDQADPVAGAGPVVRGDDDDD